Protein AF-A0A8X6VH93-F1 (afdb_monomer_lite)

Secondary structure (DSSP, 8-state):
-PPPPPGGG-HHHHHHHHHHHHHHT--HHHHHHHHHHHHHHHHHHHHH--HHHHHHHHHHHHHHHHHHHHHHHHHHHHHHHHHHHHHHHH--

Foldseek 3Di:
DDDDDDCCPPPVNVVVVVVVVVVVPDDPVRVVVVVVVVVVVVVVVVVPDDPVRVVVVVVVVVVVVVVVVVVVVVVVVVVVVVVVVVVVVVVD

Organism: Trichonephila clavipes (NCBI:txid2585209)

Structure (mmCIF, N/CA/C/O backbone):
data_AF-A0A8X6VH93-F1
#
_entry.id   AF-A0A8X6VH93-F1
#
loop_
_atom_site.group_PDB
_atom_site.id
_atom_site.type_symbol
_atom_site.label_atom_id
_atom_site.label_alt_id
_atom_site.label_comp_id
_atom_site.label_asym_id
_atom_site.label_entity_id
_atom_site.label_seq_id
_atom_site.pdbx_PDB_ins_code
_atom_site.Cartn_x
_atom_site.Cartn_y
_atom_site.Cartn_z
_atom_site.occupancy
_atom_site.B_iso_or_equiv
_atom_site.auth_seq_id
_atom_site.auth_comp_id
_atom_site.auth_asym_id
_atom_site.auth_atom_id
_atom_site.pdbx_PDB_model_num
ATOM 1 N N . MET A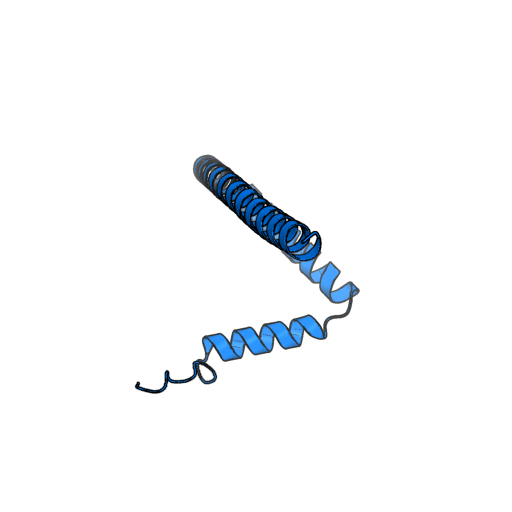 1 1 ? 40.307 2.525 -8.189 1.00 69.81 1 MET A N 1
ATOM 2 C CA . MET A 1 1 ? 38.887 2.804 -7.863 1.00 69.81 1 MET A CA 1
ATOM 3 C C . MET A 1 1 ? 38.762 3.091 -6.368 1.00 69.81 1 MET A C 1
ATOM 5 O O . MET A 1 1 ? 39.204 2.247 -5.591 1.00 69.81 1 MET A O 1
ATOM 9 N N . PRO A 1 2 ? 38.198 4.231 -5.933 1.00 69.56 2 PRO A N 1
ATOM 10 C CA . PRO A 1 2 ? 37.928 4.457 -4.516 1.00 69.56 2 PRO A CA 1
ATOM 11 C C . PRO A 1 2 ? 36.799 3.528 -4.044 1.00 69.56 2 PRO A C 1
ATOM 13 O O . PRO A 1 2 ? 35.774 3.400 -4.715 1.00 69.56 2 PRO A O 1
ATOM 16 N N . ARG A 1 3 ? 36.971 2.862 -2.893 1.00 72.25 3 ARG A N 1
ATOM 17 C CA . ARG A 1 3 ? 35.918 2.018 -2.303 1.00 72.25 3 ARG A CA 1
ATOM 18 C C . ARG A 1 3 ? 34.740 2.908 -1.897 1.00 72.25 3 ARG A C 1
ATOM 20 O O . ARG A 1 3 ? 34.911 3.825 -1.094 1.00 72.25 3 ARG A O 1
ATOM 27 N N . LYS A 1 4 ? 33.544 2.645 -2.440 1.00 71.44 4 LYS A N 1
ATOM 28 C CA . LYS A 1 4 ? 32.313 3.337 -2.024 1.00 71.44 4 LYS A CA 1
ATOM 29 C C . LYS A 1 4 ? 32.113 3.115 -0.521 1.00 71.44 4 LYS A C 1
ATOM 31 O O . LYS A 1 4 ? 32.103 1.972 -0.064 1.00 71.44 4 LYS A O 1
ATOM 36 N N . LYS A 1 5 ? 31.978 4.199 0.251 1.00 69.75 5 LYS A N 1
ATOM 37 C CA . LYS A 1 5 ? 31.671 4.116 1.687 1.00 69.75 5 LYS A CA 1
ATOM 38 C C . LYS A 1 5 ? 30.341 3.379 1.851 1.00 69.75 5 LYS A C 1
ATOM 40 O O . LYS A 1 5 ? 29.365 3.716 1.184 1.00 69.75 5 LYS A O 1
ATOM 45 N N . SER A 1 6 ? 30.307 2.350 2.698 1.00 69.81 6 SER A N 1
ATOM 46 C CA . SER A 1 6 ? 29.071 1.600 2.923 1.00 69.81 6 SER A CA 1
ATOM 47 C C . SER A 1 6 ? 28.048 2.500 3.623 1.00 69.81 6 SER A C 1
ATOM 49 O O . SER A 1 6 ? 28.349 3.100 4.655 1.00 69.81 6 SER A O 1
ATOM 51 N N . ASN A 1 7 ? 26.822 2.559 3.100 1.00 69.25 7 ASN A N 1
ATOM 52 C CA . ASN A 1 7 ? 25.713 3.278 3.739 1.00 69.25 7 ASN A CA 1
ATOM 53 C C . ASN A 1 7 ? 25.179 2.547 4.982 1.00 69.25 7 ASN A C 1
ATOM 55 O O . ASN A 1 7 ? 24.170 2.950 5.544 1.00 69.25 7 ASN A O 1
ATOM 59 N N . LEU A 1 8 ? 25.837 1.477 5.440 1.00 67.56 8 LEU A N 1
ATOM 60 C CA . LEU A 1 8 ? 25.374 0.634 6.542 1.00 67.56 8 LEU A CA 1
ATOM 61 C C . LEU A 1 8 ? 25.182 1.417 7.853 1.00 67.56 8 LEU A C 1
ATOM 63 O O . LEU A 1 8 ? 24.267 1.120 8.620 1.00 67.56 8 LEU A O 1
ATOM 67 N N . ASN A 1 9 ? 26.005 2.446 8.070 1.00 74.25 9 ASN A N 1
ATOM 68 C CA . ASN A 1 9 ? 25.970 3.287 9.267 1.00 74.25 9 ASN A CA 1
ATOM 69 C C . ASN A 1 9 ? 25.071 4.524 9.128 1.00 74.25 9 ASN A C 1
ATOM 71 O O . ASN A 1 9 ? 24.940 5.286 10.083 1.00 74.25 9 ASN A O 1
ATOM 75 N N . ASN A 1 10 ? 24.434 4.741 7.972 1.00 83.81 10 ASN A N 1
ATOM 76 C CA . ASN A 1 10 ? 23.489 5.842 7.824 1.00 83.81 10 ASN A CA 1
ATOM 77 C C . ASN A 1 10 ? 22.227 5.552 8.664 1.00 83.81 10 ASN A C 1
ATOM 79 O O . ASN A 1 10 ? 21.677 4.442 8.656 1.00 83.81 10 ASN A O 1
ATOM 83 N N . ALA A 1 11 ? 21.785 6.559 9.420 1.00 83.06 11 ALA A N 1
ATOM 84 C CA . ALA A 1 11 ? 20.637 6.472 10.312 1.00 83.06 11 ALA A CA 1
ATOM 85 C C . ALA A 1 11 ? 19.351 6.038 9.583 1.00 83.06 11 ALA A C 1
ATOM 87 O O . ALA A 1 11 ? 18.639 5.165 10.078 1.00 83.06 11 ALA A O 1
ATOM 88 N N . SER A 1 12 ? 19.101 6.560 8.378 1.00 83.62 12 SER A N 1
ATOM 89 C CA . SER A 1 12 ? 17.930 6.221 7.555 1.00 83.62 12 SER A CA 1
ATOM 90 C C . SER A 1 12 ? 17.894 4.730 7.200 1.00 83.62 12 SER A C 1
ATOM 92 O O . SER A 1 12 ? 16.903 4.034 7.432 1.00 83.62 12 SER A O 1
ATOM 94 N N . THR A 1 13 ? 19.020 4.186 6.740 1.00 84.12 13 THR A N 1
ATOM 95 C CA . THR A 1 13 ? 19.176 2.754 6.441 1.00 84.12 13 THR A CA 1
ATOM 96 C C . THR A 1 13 ? 19.040 1.877 7.681 1.00 84.12 13 THR A C 1
ATOM 98 O O . THR A 1 13 ? 18.467 0.785 7.600 1.00 84.12 13 THR A O 1
ATOM 101 N N . ARG A 1 14 ? 19.513 2.344 8.844 1.00 88.56 14 ARG A N 1
ATOM 102 C CA . ARG A 1 14 ? 19.385 1.615 10.112 1.00 88.56 14 ARG A CA 1
ATOM 103 C C . ARG A 1 14 ? 17.928 1.523 10.561 1.00 88.56 14 ARG A C 1
ATOM 105 O O . ARG A 1 14 ? 17.481 0.431 10.910 1.00 88.56 14 ARG A O 1
ATOM 112 N N . GLU A 1 15 ? 17.185 2.622 10.493 1.00 90.69 15 GLU A N 1
ATOM 113 C CA . GLU A 1 15 ? 15.758 2.647 10.826 1.00 90.69 15 GLU A CA 1
ATOM 114 C C . GLU A 1 15 ? 14.923 1.828 9.838 1.00 90.69 15 GLU A C 1
ATOM 116 O O . GLU A 1 15 ? 14.084 1.023 10.246 1.00 90.69 15 GLU A O 1
ATOM 121 N N . ALA A 1 16 ? 15.211 1.923 8.538 1.00 89.94 16 ALA A N 1
ATOM 122 C CA . ALA A 1 16 ? 14.565 1.085 7.531 1.00 89.94 16 ALA A CA 1
ATOM 123 C C . ALA A 1 16 ? 14.812 -0.415 7.778 1.00 89.94 16 ALA A C 1
ATOM 125 O O . ALA A 1 16 ? 13.916 -1.239 7.585 1.00 89.94 16 ALA A O 1
ATOM 126 N N . ARG A 1 17 ? 16.019 -0.798 8.220 1.00 89.56 17 ARG A N 1
ATOM 127 C CA . ARG A 1 17 ? 16.337 -2.186 8.594 1.00 89.56 17 ARG A CA 1
ATOM 128 C C . ARG A 1 17 ? 15.574 -2.625 9.844 1.00 89.56 17 ARG A C 1
ATOM 130 O O . ARG A 1 17 ? 14.972 -3.694 9.825 1.00 89.56 17 ARG A O 1
ATOM 137 N N . ARG A 1 18 ? 15.539 -1.797 10.892 1.00 92.00 18 ARG A N 1
ATOM 138 C CA . ARG A 1 18 ? 14.770 -2.072 12.121 1.00 92.00 18 ARG A CA 1
ATOM 139 C C . ARG A 1 18 ? 13.287 -2.282 11.825 1.00 92.00 18 ARG A C 1
ATOM 141 O O . ARG A 1 18 ? 12.712 -3.263 12.283 1.00 92.00 18 ARG A O 1
ATOM 148 N N . LYS A 1 19 ? 12.683 -1.417 11.001 1.00 93.06 19 LYS A N 1
ATOM 149 C CA . LYS A 1 19 ? 11.282 -1.554 10.570 1.00 93.06 19 LYS A CA 1
ATOM 150 C C . LYS A 1 19 ? 11.039 -2.865 9.816 1.00 93.06 19 LYS A C 1
ATOM 152 O O . LYS A 1 19 ? 10.035 -3.520 10.075 1.00 93.06 19 LYS A O 1
ATOM 157 N N . ARG A 1 20 ? 11.951 -3.268 8.922 1.00 92.19 20 ARG A N 1
ATOM 158 C CA . ARG A 1 20 ? 11.859 -4.547 8.191 1.00 92.19 20 ARG A CA 1
ATOM 159 C C . ARG A 1 20 ? 11.926 -5.757 9.120 1.00 92.19 20 ARG A C 1
ATOM 161 O O . ARG A 1 20 ? 11.055 -6.611 9.030 1.00 92.19 20 ARG A O 1
ATOM 168 N N . ILE A 1 21 ? 12.889 -5.784 10.042 1.00 93.44 21 ILE A N 1
ATOM 169 C CA . ILE A 1 21 ? 13.013 -6.856 11.044 1.00 93.44 21 ILE A CA 1
ATOM 170 C C . ILE A 1 21 ? 11.747 -6.921 11.900 1.00 93.44 21 ILE A C 1
ATOM 172 O O . ILE A 1 21 ? 11.145 -7.979 12.028 1.00 93.44 21 ILE A O 1
ATOM 176 N N . LYS A 1 22 ? 11.278 -5.775 12.411 1.00 92.62 22 LYS A N 1
ATOM 177 C CA . LYS A 1 22 ? 10.042 -5.712 13.198 1.00 92.62 22 LYS A CA 1
ATOM 178 C C . LYS A 1 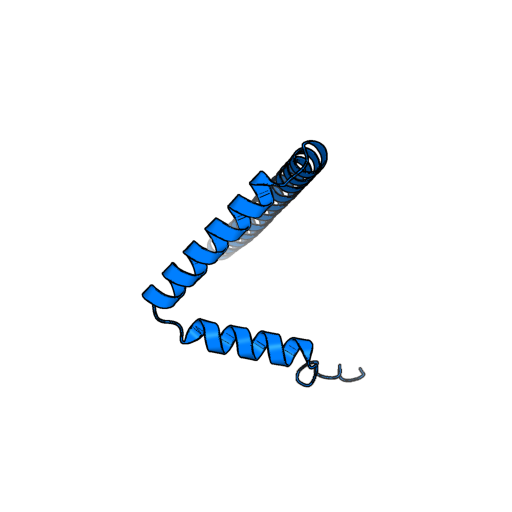22 ? 8.851 -6.288 12.430 1.00 92.62 22 LYS A C 1
ATOM 180 O O . LYS A 1 22 ? 8.092 -7.047 13.011 1.00 92.62 22 LYS A O 1
ATOM 185 N N . ARG A 1 23 ? 8.701 -5.951 11.141 1.00 91.81 23 ARG A N 1
ATOM 186 C CA . ARG A 1 23 ? 7.625 -6.479 10.283 1.00 91.81 23 ARG A CA 1
ATOM 187 C C . ARG A 1 23 ? 7.734 -7.984 10.044 1.00 91.81 23 ARG A C 1
ATOM 189 O O . ARG A 1 23 ? 6.705 -8.643 10.029 1.00 91.81 23 ARG A O 1
ATOM 196 N N . ALA A 1 24 ? 8.945 -8.515 9.885 1.00 92.81 24 ALA A N 1
ATOM 197 C CA . ALA A 1 24 ? 9.166 -9.946 9.667 1.00 92.81 24 ALA A CA 1
ATOM 198 C C . ALA A 1 24 ? 8.735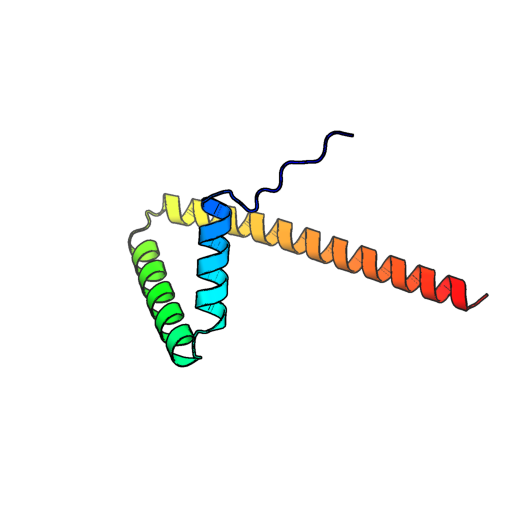 -10.812 10.864 1.00 92.81 24 ALA A C 1
ATOM 200 O O . ALA A 1 24 ? 8.390 -11.971 10.682 1.00 92.81 24 ALA A O 1
ATOM 201 N N . HIS A 1 25 ? 8.727 -10.242 12.072 1.00 93.31 25 HIS A N 1
ATOM 202 C CA . HIS A 1 25 ? 8.300 -10.925 13.296 1.00 93.31 25 HIS A CA 1
ATOM 203 C C . HIS A 1 25 ? 6.827 -10.681 13.670 1.00 93.31 25 HIS A C 1
ATOM 205 O O . HIS A 1 25 ? 6.404 -11.092 14.747 1.00 93.31 25 HIS A O 1
ATOM 211 N N . GLN A 1 26 ? 6.042 -9.992 12.834 1.00 92.00 26 GLN A N 1
ATOM 212 C CA . GLN A 1 26 ? 4.622 -9.770 13.122 1.00 92.00 26 GLN A CA 1
ATOM 213 C C . GLN A 1 26 ? 3.807 -11.036 12.849 1.00 92.00 26 GLN A C 1
ATOM 215 O O . GLN A 1 26 ? 3.964 -11.671 11.809 1.00 92.00 26 GLN A O 1
ATOM 220 N N . LEU A 1 27 ? 2.897 -11.361 13.767 1.00 93.56 27 LEU A N 1
ATOM 221 C CA . LEU A 1 27 ? 1.886 -12.399 13.561 1.00 93.56 27 LEU A CA 1
ATOM 222 C C . LEU A 1 27 ? 0.832 -11.935 12.547 1.00 93.56 27 LEU A C 1
ATOM 224 O O . LEU A 1 27 ? 0.625 -10.732 12.373 1.00 93.56 27 LEU A O 1
ATOM 228 N N . ALA A 1 28 ? 0.122 -12.880 11.928 1.00 91.88 28 ALA A N 1
ATOM 229 C CA . ALA A 1 28 ? -0.920 -12.588 10.940 1.00 91.88 28 ALA A CA 1
ATOM 230 C C . ALA A 1 28 ? -1.973 -11.594 11.469 1.00 91.88 28 ALA A C 1
ATOM 232 O O . ALA A 1 28 ? -2.251 -10.593 10.820 1.00 91.88 28 ALA A O 1
ATOM 233 N N . GLU A 1 29 ? -2.459 -11.770 12.698 1.00 91.81 29 GLU A N 1
ATOM 234 C CA . GLU A 1 29 ? -3.430 -10.858 13.329 1.00 91.81 29 GLU A CA 1
ATOM 235 C C . GLU A 1 29 ? -2.888 -9.427 13.516 1.00 91.81 29 GLU A C 1
ATOM 237 O O . GLU A 1 29 ? -3.604 -8.431 13.375 1.00 91.81 29 GLU A O 1
ATOM 242 N N . GLN A 1 30 ? -1.585 -9.291 13.781 1.00 91.75 30 GLN A N 1
ATOM 243 C CA . GLN A 1 30 ? -0.928 -7.985 13.886 1.00 91.75 30 GLN A CA 1
ATOM 244 C C . GLN A 1 30 ? -0.740 -7.329 12.513 1.00 91.75 30 GLN A C 1
ATOM 246 O O . GLN A 1 30 ? -0.715 -6.102 12.401 1.00 91.75 30 GLN A O 1
ATOM 251 N N . ILE A 1 31 ? -0.585 -8.137 11.463 1.00 93.56 31 ILE A N 1
ATOM 252 C CA . ILE A 1 31 ? -0.535 -7.661 10.081 1.00 93.56 31 ILE A CA 1
ATOM 253 C C . ILE A 1 31 ? -1.922 -7.175 9.661 1.00 93.56 31 ILE A C 1
ATOM 255 O O . ILE A 1 31 ? -2.030 -6.058 9.158 1.00 93.56 31 ILE A O 1
ATOM 259 N N . GLU A 1 32 ? -2.968 -7.956 9.930 1.00 94.25 32 GLU A N 1
ATOM 260 C CA . GLU A 1 32 ? -4.348 -7.611 9.582 1.00 94.25 32 GLU A CA 1
ATOM 261 C C . GLU A 1 32 ? -4.829 -6.351 10.298 1.00 94.25 32 GLU A C 1
ATOM 263 O O . GLU A 1 32 ? -5.310 -5.423 9.651 1.00 94.25 32 GLU A O 1
ATOM 268 N N . SER A 1 33 ? -4.607 -6.241 11.610 1.00 94.94 33 SER A N 1
ATOM 269 C CA . SER A 1 33 ? -4.963 -5.028 12.362 1.00 94.94 33 SER A CA 1
ATOM 270 C C . SER A 1 33 ? -4.234 -3.783 11.843 1.00 94.94 33 SER A C 1
ATOM 272 O O . SER A 1 33 ? -4.844 -2.724 11.681 1.00 94.94 33 SER A O 1
ATOM 274 N N . ARG A 1 34 ? -2.945 -3.902 11.495 1.00 94.25 34 ARG A N 1
ATOM 275 C CA . ARG A 1 34 ? -2.180 -2.813 10.870 1.00 94.25 34 ARG A CA 1
ATOM 276 C C . ARG A 1 34 ? -2.736 -2.452 9.491 1.00 94.25 34 ARG A C 1
ATOM 278 O O . ARG A 1 34 ? -2.861 -1.268 9.192 1.00 94.25 34 ARG A O 1
ATOM 285 N N . ASN A 1 35 ? -3.032 -3.440 8.649 1.00 95.69 35 ASN A N 1
ATOM 286 C CA . ASN A 1 35 ? -3.572 -3.216 7.308 1.00 95.69 35 ASN A CA 1
ATOM 287 C C . ASN A 1 35 ? -4.956 -2.553 7.383 1.00 95.69 35 ASN A C 1
ATOM 289 O O . ASN A 1 35 ? -5.234 -1.630 6.620 1.00 95.69 35 ASN A O 1
ATOM 293 N N . LEU A 1 36 ? -5.798 -2.968 8.333 1.00 97.06 36 LEU A N 1
ATOM 294 C CA . LEU A 1 36 ? -7.095 -2.349 8.591 1.00 97.06 36 LEU A CA 1
ATOM 295 C C . LEU A 1 36 ? -6.939 -0.883 9.011 1.00 97.06 36 LEU A C 1
ATOM 297 O O . LEU A 1 36 ? -7.552 -0.012 8.399 1.00 97.06 36 LEU A O 1
ATOM 301 N N . ALA A 1 37 ? -6.070 -0.597 9.985 1.00 96.62 37 ALA A N 1
ATOM 302 C CA . ALA A 1 37 ? -5.798 0.772 10.422 1.00 96.62 37 ALA A CA 1
ATOM 303 C C . ALA A 1 37 ? -5.279 1.654 9.272 1.00 96.62 37 ALA A C 1
ATOM 305 O O . ALA A 1 37 ? -5.686 2.805 9.133 1.00 96.62 37 ALA A O 1
ATOM 306 N N . GLN A 1 38 ? -4.419 1.104 8.408 1.00 96.56 38 GLN A N 1
ATOM 307 C CA . GLN A 1 38 ? -3.943 1.803 7.213 1.00 96.56 38 GLN A CA 1
ATOM 308 C C . GLN A 1 38 ? -5.079 2.108 6.236 1.00 96.56 38 GLN A C 1
ATOM 310 O O . GLN A 1 38 ? -5.176 3.238 5.771 1.00 96.56 38 GLN A O 1
ATOM 315 N N . ARG A 1 39 ? -5.959 1.139 5.955 1.00 96.81 39 ARG A N 1
ATOM 316 C CA . ARG A 1 39 ? -7.115 1.339 5.066 1.00 96.81 39 ARG A CA 1
ATOM 317 C C . ARG A 1 39 ? -8.052 2.425 5.581 1.00 96.81 39 ARG A C 1
ATOM 319 O O . ARG A 1 39 ? -8.500 3.237 4.780 1.00 96.81 39 ARG A O 1
ATOM 326 N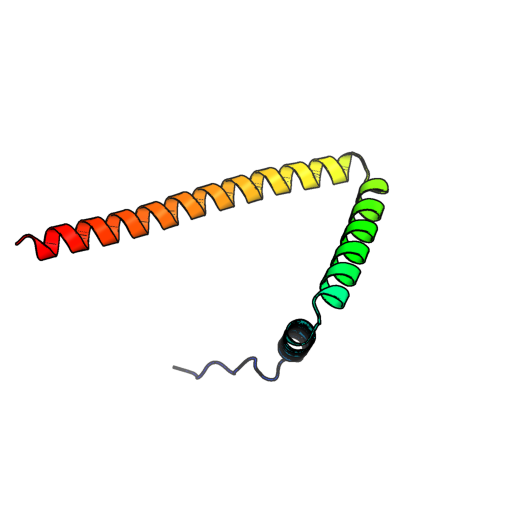 N . ILE A 1 40 ? -8.319 2.442 6.887 1.00 97.06 40 ILE A N 1
ATOM 327 C CA . ILE A 1 40 ? -9.155 3.467 7.523 1.00 97.06 40 ILE A CA 1
ATOM 328 C C . ILE A 1 40 ? -8.514 4.845 7.340 1.00 97.06 40 IL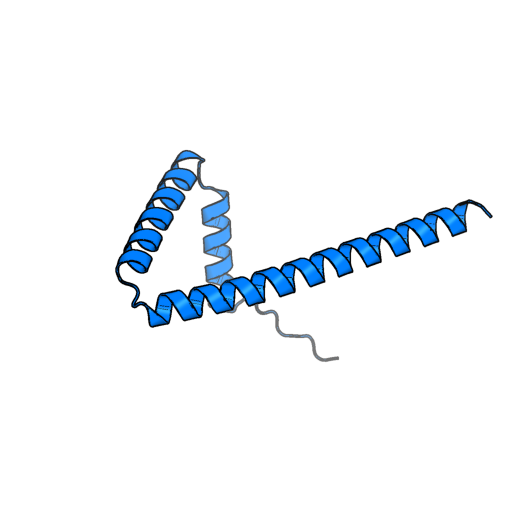E A C 1
ATOM 330 O O . ILE A 1 40 ? -9.138 5.723 6.758 1.00 97.06 40 ILE A O 1
ATOM 334 N N . SER A 1 41 ? -7.242 5.003 7.713 1.00 96.50 41 SER A N 1
ATOM 335 C CA . SER A 1 41 ? -6.534 6.283 7.578 1.00 96.50 41 SER A CA 1
ATOM 336 C C . SER A 1 41 ? -6.446 6.766 6.123 1.00 96.50 41 SER A C 1
ATOM 338 O O . SER A 1 41 ? -6.603 7.954 5.854 1.00 96.50 41 SER A O 1
ATOM 340 N N . THR A 1 42 ? -6.235 5.859 5.163 1.00 94.62 42 THR A N 1
ATOM 341 C CA . THR A 1 42 ? -6.259 6.205 3.735 1.00 94.62 42 THR A CA 1
ATOM 342 C C . THR A 1 42 ? -7.650 6.644 3.282 1.00 94.62 42 THR A C 1
ATOM 344 O O . THR A 1 42 ? -7.764 7.634 2.566 1.00 94.62 42 THR A O 1
ATOM 347 N N . ALA A 1 43 ? -8.707 5.946 3.705 1.00 94.00 43 ALA A N 1
ATOM 348 C CA . ALA A 1 43 ? -10.079 6.310 3.361 1.00 94.00 43 ALA A CA 1
ATOM 349 C C . ALA A 1 43 ? -10.480 7.671 3.951 1.00 94.00 43 ALA A C 1
ATOM 351 O O . ALA A 1 43 ? -11.108 8.468 3.260 1.00 94.00 43 ALA A O 1
ATOM 352 N N . GLU A 1 44 ? -10.074 7.959 5.188 1.00 95.31 44 GLU A N 1
ATOM 353 C CA . GLU A 1 44 ? -10.264 9.268 5.821 1.00 95.31 44 GLU A CA 1
ATOM 354 C C . GLU A 1 44 ? -9.539 10.374 5.052 1.00 95.31 44 GLU A C 1
ATOM 356 O O . GLU A 1 44 ? -10.134 11.411 4.770 1.00 95.31 44 GLU A O 1
ATOM 361 N N . GLY A 1 45 ? -8.286 10.132 4.650 1.00 93.62 45 GLY A N 1
ATOM 362 C CA . GLY A 1 45 ? -7.536 11.063 3.808 1.00 93.62 45 GLY A CA 1
ATOM 363 C C . GLY A 1 45 ? -8.257 11.345 2.491 1.00 93.62 45 GLY A C 1
ATOM 364 O O . GLY A 1 45 ? -8.465 12.503 2.149 1.00 93.62 45 GLY A O 1
ATOM 365 N N . HIS A 1 46 ? -8.729 10.301 1.802 1.00 92.19 46 HIS A N 1
ATOM 366 C CA . HIS A 1 46 ? -9.479 10.446 0.551 1.00 92.19 46 HIS A CA 1
ATOM 367 C C . HIS A 1 46 ? -10.803 11.199 0.735 1.00 92.19 46 HIS A C 1
ATOM 369 O O . HIS A 1 46 ? -11.208 11.945 -0.149 1.00 92.19 46 HIS A O 1
ATOM 375 N N . ALA A 1 47 ? -11.486 11.021 1.869 1.00 91.44 47 ALA A N 1
ATOM 376 C CA . ALA A 1 47 ? -12.722 11.743 2.167 1.00 91.44 47 ALA A CA 1
ATOM 377 C C . ALA A 1 47 ? -12.492 13.250 2.392 1.00 91.44 47 ALA A C 1
ATOM 379 O O . ALA A 1 47 ? -13.428 14.035 2.259 1.00 91.44 47 ALA A O 1
ATOM 380 N N . GLN A 1 48 ? -11.262 13.644 2.735 1.00 93.31 48 GLN A N 1
ATOM 381 C CA . GLN A 1 48 ? -10.847 15.033 2.939 1.00 93.31 48 GLN A CA 1
ATOM 382 C C . GLN A 1 48 ? -10.165 15.648 1.705 1.00 93.31 48 GLN A C 1
ATOM 384 O O . GLN A 1 48 ? -9.856 16.840 1.723 1.00 93.31 48 GLN A O 1
ATOM 389 N N . GLU A 1 49 ? -9.920 14.868 0.645 1.00 92.00 49 GLU A N 1
ATOM 390 C CA . GLU A 1 49 ? -9.299 15.359 -0.589 1.00 92.00 49 GLU A CA 1
ATOM 391 C C . GLU A 1 49 ? -10.207 16.377 -1.292 1.00 92.00 49 GLU A C 1
ATOM 393 O O . GLU A 1 49 ? -11.419 16.186 -1.429 1.00 92.00 49 GLU A O 1
ATOM 398 N N . SER A 1 50 ? -9.606 17.451 -1.805 1.00 93.38 50 SER A N 1
ATOM 399 C CA . SER A 1 50 ? -10.292 18.324 -2.753 1.00 93.38 50 SER A CA 1
ATOM 400 C C . SER A 1 50 ? -10.485 17.614 -4.099 1.00 93.38 50 SER A C 1
ATOM 402 O O . SER A 1 50 ? -9.781 16.660 -4.443 1.00 93.38 50 SER A O 1
ATOM 404 N N . GLN A 1 51 ? -11.414 18.117 -4.917 1.00 92.19 51 GLN A N 1
ATOM 405 C CA . GLN A 1 51 ? -11.621 17.584 -6.266 1.00 92.19 51 GLN A CA 1
ATOM 406 C C . GLN A 1 51 ? -10.346 17.666 -7.126 1.00 92.19 51 GLN A C 1
ATOM 408 O O . GLN A 1 51 ? -10.088 16.775 -7.933 1.00 92.19 51 GLN A O 1
ATOM 413 N N . GLU A 1 52 ? -9.544 18.717 -6.946 1.00 94.19 52 GLU A N 1
ATOM 414 C CA . GLU A 1 52 ? -8.275 18.910 -7.651 1.00 94.19 52 GLU A CA 1
ATOM 415 C C . GLU A 1 52 ? -7.242 17.852 -7.243 1.00 94.19 52 GLU A C 1
ATOM 417 O O . GLU A 1 52 ? -6.710 17.161 -8.108 1.00 94.19 52 GLU A O 1
ATOM 422 N N . GLN A 1 53 ? -7.066 17.615 -5.939 1.00 93.50 53 GLN A N 1
ATOM 423 C CA . GLN A 1 53 ? -6.163 16.579 -5.418 1.00 93.50 53 GLN A CA 1
ATOM 424 C C . GLN A 1 53 ? -6.568 15.172 -5.879 1.00 93.50 53 GLN A C 1
ATOM 426 O O . GLN A 1 53 ? -5.719 14.352 -6.236 1.00 93.50 53 GLN A O 1
ATOM 431 N N . CYS A 1 54 ? -7.873 14.895 -5.927 1.00 93.56 54 CYS A N 1
ATOM 432 C CA . CYS A 1 54 ? -8.395 13.636 -6.453 1.00 93.56 54 CYS A CA 1
ATOM 433 C C . CYS A 1 54 ? -8.049 13.460 -7.945 1.00 93.56 54 CYS A C 1
ATOM 435 O O . CYS A 1 54 ? -7.586 12.392 -8.359 1.00 93.56 54 CYS A O 1
ATOM 437 N N . ASN A 1 55 ? -8.218 14.517 -8.749 1.00 95.31 55 ASN A N 1
ATOM 438 C CA . ASN A 1 55 ? -7.898 14.506 -10.178 1.00 95.31 55 ASN A CA 1
ATOM 439 C C . ASN A 1 55 ? -6.390 14.335 -10.430 1.00 95.31 55 ASN A C 1
ATOM 441 O O . ASN A 1 55 ? -6.003 13.544 -11.292 1.00 95.31 55 ASN A O 1
ATOM 445 N N . GLU A 1 56 ? -5.537 15.021 -9.667 1.00 95.38 56 GLU A N 1
ATOM 446 C CA . GLU A 1 56 ? -4.078 14.867 -9.730 1.00 95.38 56 GLU A CA 1
ATOM 447 C C . GLU A 1 56 ? -3.661 13.429 -9.403 1.00 95.38 56 GLU A C 1
ATOM 449 O O . GLU A 1 56 ? -2.970 12.779 -10.192 1.00 95.38 56 GLU A O 1
ATOM 454 N N . ARG A 1 57 ? -4.163 12.874 -8.291 1.00 94.12 57 ARG A N 1
ATOM 455 C CA . ARG A 1 57 ? -3.901 11.483 -7.898 1.00 94.12 57 ARG A CA 1
ATOM 456 C C . ARG A 1 57 ? -4.345 10.492 -8.976 1.00 94.12 57 ARG A C 1
ATOM 458 O O . ARG A 1 57 ? -3.652 9.498 -9.217 1.00 94.12 57 ARG A O 1
ATOM 465 N N . LEU A 1 58 ? -5.482 10.740 -9.633 1.00 95.12 58 LEU A N 1
ATOM 466 C CA . LEU A 1 58 ? -5.963 9.922 -10.748 1.00 95.12 58 LEU A CA 1
ATOM 467 C C . LEU A 1 58 ? -5.000 9.977 -11.943 1.00 95.12 58 LEU A C 1
ATOM 469 O O . LEU A 1 58 ? -4.637 8.926 -12.478 1.00 95.12 58 LEU A O 1
ATOM 473 N N . GLN A 1 59 ? -4.546 11.170 -12.337 1.00 96.00 59 GLN A N 1
ATOM 474 C CA . GLN A 1 59 ? -3.577 11.333 -13.425 1.00 96.00 59 GLN A CA 1
ATOM 475 C C . GLN A 1 59 ? -2.252 10.626 -13.118 1.00 96.00 59 GLN A C 1
ATOM 477 O O . GLN A 1 59 ? -1.744 9.876 -13.955 1.00 96.00 59 GLN A O 1
ATOM 482 N N . GLU A 1 60 ? -1.725 10.784 -11.902 1.00 95.31 60 GLU A N 1
ATOM 483 C CA . GLU A 1 60 ? -0.519 10.078 -11.467 1.00 95.31 60 GLU A CA 1
ATOM 484 C C . GLU A 1 60 ? -0.682 8.556 -11.540 1.00 95.31 60 GLU A C 1
ATOM 486 O O . GLU A 1 60 ? 0.236 7.848 -11.960 1.00 95.31 60 GLU A O 1
ATOM 491 N N . ASN A 1 61 ? -1.841 8.030 -11.132 1.00 94.88 61 ASN A N 1
ATOM 492 C CA . ASN A 1 61 ? -2.116 6.597 -11.173 1.00 94.88 61 ASN A CA 1
ATOM 493 C C . ASN A 1 61 ? -2.135 6.068 -12.617 1.00 94.88 61 ASN A C 1
ATOM 495 O O . ASN A 1 61 ? -1.515 5.042 -12.902 1.00 94.88 61 ASN A O 1
ATOM 499 N N . ILE A 1 62 ? -2.757 6.803 -13.544 1.00 94.62 62 ILE A N 1
ATOM 500 C CA . ILE A 1 62 ? -2.760 6.458 -14.973 1.00 94.62 62 ILE A CA 1
ATOM 501 C C . ILE A 1 62 ? -1.326 6.392 -15.514 1.00 94.62 62 ILE A C 1
ATOM 503 O O . ILE A 1 62 ? -0.967 5.417 -16.175 1.00 94.62 62 ILE A O 1
ATOM 507 N N . ILE A 1 63 ? -0.488 7.387 -15.204 1.00 94.88 63 ILE A N 1
ATOM 508 C CA . ILE A 1 63 ? 0.916 7.421 -15.642 1.00 94.88 63 ILE A CA 1
ATOM 509 C C . ILE A 1 63 ? 1.694 6.234 -15.059 1.00 94.88 63 ILE A C 1
ATOM 511 O O . ILE A 1 63 ? 2.389 5.533 -15.796 1.00 94.88 63 ILE A O 1
ATOM 515 N N . ARG A 1 64 ? 1.554 5.965 -13.754 1.00 91.75 64 ARG A N 1
ATOM 516 C CA . ARG A 1 64 ? 2.225 4.834 -13.087 1.00 91.75 64 ARG A CA 1
ATOM 517 C C . ARG A 1 64 ? 1.801 3.492 -13.677 1.00 91.75 64 ARG A C 1
ATOM 519 O O . ARG A 1 64 ? 2.656 2.642 -13.900 1.00 91.75 64 ARG A O 1
ATOM 526 N N . THR A 1 65 ? 0.511 3.315 -13.949 1.00 91.31 65 THR A N 1
ATOM 527 C CA . THR A 1 65 ? -0.036 2.076 -14.519 1.00 91.31 65 THR A CA 1
ATOM 528 C C . THR A 1 65 ? 0.471 1.848 -15.939 1.00 91.31 65 THR A C 1
ATOM 530 O O . THR A 1 65 ? 0.884 0.738 -16.267 1.00 91.31 65 THR A O 1
ATOM 533 N N . ARG A 1 66 ? 0.529 2.901 -16.765 1.00 88.06 66 ARG A N 1
ATOM 534 C CA . ARG A 1 66 ? 1.130 2.827 -18.107 1.00 88.06 66 ARG A CA 1
ATOM 535 C C . ARG A 1 66 ? 2.607 2.439 -18.043 1.00 88.06 66 ARG A C 1
ATOM 537 O O . ARG A 1 66 ? 3.008 1.477 -18.685 1.00 88.06 66 ARG A O 1
ATOM 544 N N . ALA A 1 67 ? 3.383 3.114 -17.194 1.00 86.38 67 ALA A N 1
ATOM 545 C CA . ALA A 1 67 ? 4.804 2.821 -17.020 1.00 86.38 67 ALA A CA 1
ATOM 546 C C . ALA A 1 67 ? 5.066 1.403 -16.476 1.00 86.38 67 ALA A C 1
ATOM 548 O O . ALA A 1 67 ? 6.075 0.787 -16.816 1.00 86.38 67 ALA A O 1
ATOM 549 N N . ALA A 1 68 ? 4.186 0.875 -15.618 1.00 82.94 68 ALA A N 1
ATOM 550 C CA . ALA A 1 68 ? 4.268 -0.507 -15.151 1.00 82.94 68 ALA A CA 1
ATOM 551 C C . ALA A 1 68 ? 3.991 -1.498 -16.292 1.00 82.94 68 ALA A C 1
ATOM 553 O O . ALA A 1 68 ? 4.793 -2.401 -16.504 1.00 82.94 68 ALA A O 1
ATOM 554 N N . GLY A 1 69 ? 2.937 -1.272 -17.082 1.00 80.81 69 GLY A N 1
ATOM 555 C CA . GLY A 1 69 ? 2.622 -2.112 -18.240 1.00 80.81 69 GLY A CA 1
ATOM 556 C C . GLY A 1 69 ? 3.741 -2.143 -19.288 1.00 80.81 69 GLY A C 1
ATOM 557 O O . GLY A 1 69 ? 4.075 -3.205 -19.802 1.00 80.81 69 GLY A O 1
ATOM 558 N N . GLU A 1 70 ? 4.386 -1.007 -19.558 1.00 75.81 70 GLU A N 1
ATOM 559 C CA . GLU A 1 70 ? 5.551 -0.937 -20.455 1.00 75.81 70 GLU A CA 1
ATOM 560 C C . GLU A 1 70 ? 6.748 -1.748 -19.927 1.00 75.81 70 GLU A C 1
ATOM 562 O O . GLU A 1 70 ? 7.419 -2.440 -20.695 1.00 75.81 70 GLU A O 1
ATOM 567 N N . ARG A 1 71 ? 7.002 -1.714 -18.610 1.00 70.19 71 ARG A N 1
ATOM 568 C CA . ARG A 1 71 ? 8.056 -2.523 -17.970 1.00 70.19 71 ARG A CA 1
ATOM 569 C C . ARG A 1 71 ? 7.743 -4.011 -17.993 1.00 70.19 71 ARG A C 1
ATOM 571 O O . ARG A 1 71 ? 8.659 -4.806 -18.199 1.00 70.19 71 ARG A O 1
ATOM 578 N N . ASP A 1 72 ? 6.485 -4.387 -17.798 1.00 70.06 72 ASP A N 1
ATOM 579 C CA . ASP A 1 72 ? 6.060 -5.784 -17.856 1.00 70.06 72 ASP A CA 1
ATOM 580 C C . ASP A 1 72 ? 6.241 -6.336 -19.277 1.00 70.06 72 ASP A C 1
ATOM 582 O O . ASP A 1 72 ? 6.817 -7.409 -19.449 1.00 70.06 72 ASP A O 1
ATOM 586 N N . ILE A 1 73 ? 5.871 -5.565 -20.307 1.00 62.16 73 ILE A N 1
ATOM 587 C CA . ILE A 1 73 ? 6.099 -5.927 -21.716 1.00 62.16 73 ILE A CA 1
ATOM 588 C C . ILE A 1 73 ? 7.598 -6.041 -22.027 1.00 62.16 73 ILE A C 1
ATOM 590 O O . ILE A 1 73 ? 8.008 -7.007 -22.669 1.00 62.16 73 ILE A O 1
ATOM 594 N N . ALA A 1 74 ? 8.430 -5.111 -21.547 1.00 61.47 74 ALA A N 1
ATOM 595 C CA . ALA A 1 74 ? 9.883 -5.182 -21.724 1.00 61.47 74 ALA A CA 1
ATOM 596 C C . ALA A 1 74 ? 10.492 -6.421 -21.037 1.00 61.47 74 ALA A C 1
ATOM 598 O O . ALA A 1 74 ? 11.303 -7.128 -21.626 1.00 61.47 74 ALA A O 1
ATOM 599 N N . THR A 1 75 ? 10.040 -6.747 -19.824 1.00 57.66 75 THR A N 1
ATOM 600 C CA . THR A 1 75 ? 10.541 -7.900 -19.055 1.00 57.66 75 THR A CA 1
ATOM 601 C C . THR A 1 75 ? 10.109 -9.237 -19.680 1.00 57.66 75 THR A C 1
ATOM 603 O O . THR A 1 75 ? 10.883 -10.199 -19.724 1.00 57.66 75 THR A O 1
ATOM 606 N N . VAL A 1 76 ? 8.883 -9.315 -20.208 1.00 57.50 76 VAL A N 1
ATOM 607 C CA . VAL A 1 76 ? 8.383 -10.493 -20.940 1.00 57.50 76 VAL A CA 1
ATOM 608 C C . VAL A 1 76 ? 9.068 -10.632 -22.308 1.00 57.50 76 VAL A C 1
ATOM 610 O O . VAL A 1 76 ? 9.414 -11.741 -22.711 1.00 57.50 76 VAL A O 1
ATOM 613 N N . GLY A 1 77 ? 9.334 -9.521 -23.000 1.00 57.03 77 GLY A N 1
ATOM 614 C CA . GLY A 1 77 ? 10.087 -9.508 -24.257 1.00 57.03 77 GLY A CA 1
ATOM 615 C C . GLY A 1 77 ? 11.527 -10.004 -24.093 1.00 57.03 77 GLY A C 1
ATOM 616 O O . GLY A 1 77 ? 11.986 -10.835 -24.878 1.00 57.03 77 GLY A O 1
ATOM 617 N N . ASP A 1 78 ? 12.215 -9.584 -23.032 1.00 53.62 78 ASP A N 1
ATOM 618 C CA . ASP A 1 78 ? 13.586 -10.020 -22.745 1.00 53.62 78 ASP A CA 1
ATOM 619 C C . ASP A 1 78 ? 13.653 -11.512 -22.386 1.00 53.62 78 ASP A C 1
ATOM 621 O O . ASP A 1 78 ? 14.508 -12.244 -22.888 1.00 53.62 78 ASP A O 1
ATOM 625 N N . THR A 1 79 ? 12.714 -12.011 -21.576 1.00 56.19 79 THR A N 1
ATOM 626 C CA . THR A 1 79 ? 12.660 -13.441 -21.218 1.00 56.19 79 THR A CA 1
ATOM 627 C C . THR A 1 79 ? 12.292 -14.333 -22.405 1.00 56.19 79 THR A C 1
ATOM 629 O O . THR A 1 79 ? 12.907 -15.386 -22.579 1.00 56.19 79 THR A O 1
ATOM 632 N N . GLY A 1 80 ? 11.369 -13.907 -23.272 1.00 57.03 80 GLY A N 1
ATOM 633 C CA . GLY A 1 80 ? 11.036 -14.620 -24.509 1.00 57.03 80 GLY A CA 1
ATOM 634 C C . GLY A 1 80 ? 12.205 -14.681 -25.498 1.00 57.03 80 GLY A C 1
ATOM 635 O O . GLY A 1 80 ? 12.448 -15.724 -26.106 1.00 57.03 80 GLY A O 1
ATOM 636 N N . THR A 1 81 ? 12.984 -13.603 -25.601 1.00 57.66 81 THR A N 1
ATOM 637 C CA . THR A 1 81 ? 14.173 -13.544 -26.466 1.00 57.66 81 THR A CA 1
ATOM 638 C C . THR A 1 81 ? 15.299 -14.433 -25.928 1.00 57.66 81 THR A C 1
ATOM 640 O O . THR A 1 81 ? 15.905 -15.184 -26.688 1.00 57.66 81 THR A O 1
ATOM 643 N N . ILE A 1 82 ? 15.533 -14.432 -24.611 1.00 58.16 82 ILE A N 1
ATOM 644 C CA . ILE A 1 82 ? 16.529 -15.302 -23.965 1.00 58.16 82 ILE A CA 1
ATOM 645 C C . ILE A 1 82 ? 16.151 -16.783 -24.113 1.00 58.16 82 ILE A C 1
ATOM 647 O O . ILE A 1 82 ? 17.008 -17.590 -24.468 1.00 58.16 82 ILE A O 1
ATOM 651 N N . ILE A 1 83 ? 14.882 -17.150 -23.897 1.00 59.62 83 ILE A N 1
ATOM 652 C CA . ILE A 1 83 ? 14.405 -18.533 -24.070 1.00 59.62 83 ILE A CA 1
ATOM 653 C C . ILE A 1 83 ? 14.504 -18.963 -25.540 1.00 59.62 83 ILE A C 1
ATOM 655 O O . ILE A 1 83 ? 14.963 -20.068 -25.822 1.00 59.62 83 ILE A O 1
ATOM 659 N N . SER A 1 84 ? 14.138 -18.091 -26.485 1.00 55.91 84 SER A N 1
ATOM 660 C CA . SER A 1 84 ? 14.227 -18.383 -27.920 1.00 55.91 84 SER A CA 1
ATOM 661 C C . SER A 1 84 ? 15.676 -18.592 -28.378 1.00 55.91 84 SER A C 1
ATOM 663 O O . SER A 1 84 ? 15.956 -19.579 -29.057 1.00 55.91 84 SER A O 1
ATOM 665 N N . ILE A 1 85 ? 16.617 -17.749 -27.930 1.00 59.91 85 ILE A N 1
ATOM 666 C CA . ILE A 1 85 ? 18.055 -17.921 -28.194 1.00 59.91 85 ILE A CA 1
ATOM 667 C C . ILE A 1 85 ? 18.570 -19.230 -27.578 1.00 59.91 85 ILE A C 1
ATOM 669 O O . ILE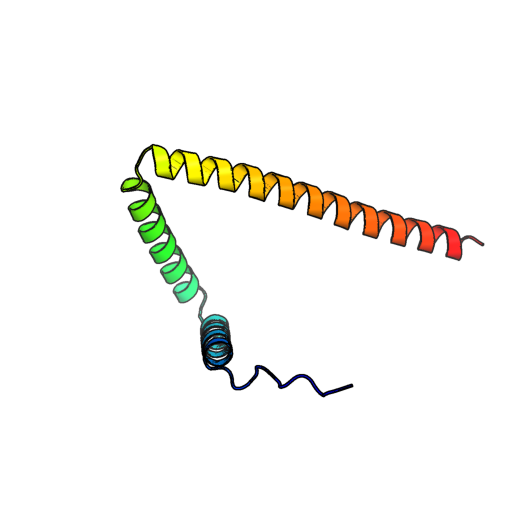 A 1 85 ? 19.304 -19.965 -28.233 1.00 59.91 85 ILE A O 1
ATOM 673 N N . TYR A 1 86 ? 18.168 -19.559 -26.347 1.00 57.97 86 TYR A N 1
ATOM 674 C CA . TYR A 1 86 ? 18.625 -20.770 -25.656 1.00 57.97 86 TYR A CA 1
ATOM 675 C C . TYR A 1 86 ? 18.130 -22.064 -26.324 1.00 57.97 86 TYR A C 1
ATOM 677 O O . TYR A 1 86 ? 18.870 -23.046 -26.387 1.00 57.97 86 TYR A O 1
ATOM 685 N N . ILE A 1 87 ? 16.901 -22.061 -26.854 1.00 58.34 87 ILE A N 1
ATOM 686 C CA . ILE A 1 87 ? 16.334 -23.180 -27.622 1.00 58.34 87 ILE A CA 1
ATOM 687 C C . ILE A 1 87 ? 17.032 -23.308 -28.982 1.00 58.34 87 ILE A C 1
ATOM 689 O O . ILE A 1 87 ? 17.443 -24.405 -29.347 1.00 58.34 87 ILE A O 1
ATOM 693 N N . LEU A 1 88 ? 17.233 -22.200 -29.706 1.00 58.22 88 LEU A N 1
ATOM 694 C CA . LEU A 1 88 ? 17.947 -22.192 -30.991 1.00 58.22 88 LEU A CA 1
ATOM 695 C C . LEU A 1 88 ? 19.395 -22.693 -30.873 1.00 58.22 88 LEU A C 1
ATOM 697 O O . LEU A 1 88 ? 19.874 -23.364 -31.781 1.00 58.22 88 LEU A O 1
ATOM 701 N N . PHE A 1 89 ? 20.073 -22.411 -29.757 1.00 59.19 89 PHE A N 1
ATOM 702 C CA . PHE A 1 89 ? 21.457 -22.836 -29.521 1.00 59.19 89 PHE A CA 1
ATOM 703 C C . PHE A 1 89 ? 21.597 -24.302 -29.070 1.00 59.19 89 PHE A C 1
ATOM 705 O O . PHE A 1 89 ? 22.690 -24.843 -29.142 1.00 59.19 89 PHE A O 1
ATOM 712 N N . ASN A 1 90 ? 20.524 -24.945 -28.591 1.00 55.53 90 ASN A N 1
ATOM 713 C CA . ASN A 1 90 ? 20.531 -26.362 -28.180 1.00 55.53 90 ASN A CA 1
ATOM 714 C C . ASN A 1 90 ? 19.951 -27.313 -29.245 1.00 55.53 90 ASN A C 1
ATOM 716 O O . ASN A 1 90 ? 19.925 -28.524 -29.033 1.00 55.53 90 ASN A O 1
ATOM 720 N N . LEU A 1 91 ? 19.445 -26.777 -30.360 1.00 54.09 91 LEU A N 1
ATOM 721 C CA . LEU A 1 91 ? 18.928 -27.548 -31.498 1.00 54.09 91 LEU A CA 1
ATOM 722 C C . LEU A 1 91 ? 19.931 -27.676 -32.664 1.00 54.09 91 LEU A C 1
ATOM 724 O O . LEU A 1 91 ? 19.585 -28.272 -33.683 1.00 54.09 91 LEU A O 1
ATOM 728 N N . TYR A 1 92 ? 21.153 -27.162 -32.498 1.00 47.69 92 TYR A N 1
ATOM 729 C CA . TYR A 1 92 ? 22.317 -27.351 -33.373 1.00 47.69 92 TYR A CA 1
ATOM 730 C C . TYR A 1 92 ? 23.499 -27.874 -32.555 1.00 47.69 92 TYR A C 1
ATOM 732 O O . TYR A 1 92 ? 24.340 -28.584 -33.150 1.00 47.69 92 TYR A O 1
#

pLDDT: mean 81.89, std 15.19, range [47.69, 97.06]

Sequence (92 aa):
MPRKKSNLNNASTREARRKRIKRAHQLAEQIESRNLAQRISTAEGHAQESQEQCNERLQENIIRTRAAGERDIATVGDTGTIISIYILFNLY

Radius of gyration: 22.19 Å; chains: 1; bounding box: 52×46×47 Å